Protein AF-A0A1Y3KYH3-F1 (afdb_monomer_lite)

Organism: Pseudomonas putida (NCBI:txid303)

Radius of gyration: 17.77 Å; chains: 1; bounding box: 40×46×46 Å

pLDDT: mean 90.96, std 11.46, range [42.94, 98.19]

InterPro domains:
  IPR014859 Phage tail assembly chaperone [PF08748] (1-95)

Sequence (95 aa):
MAKIKIAQNPTFTAEVKIPRIGGESVTVESTFRYMDRAALAKLYDGWNKAFEAHAEKCKAEGASPEQFTAGQVQLQTEQIKAVIAGWGFHDKFT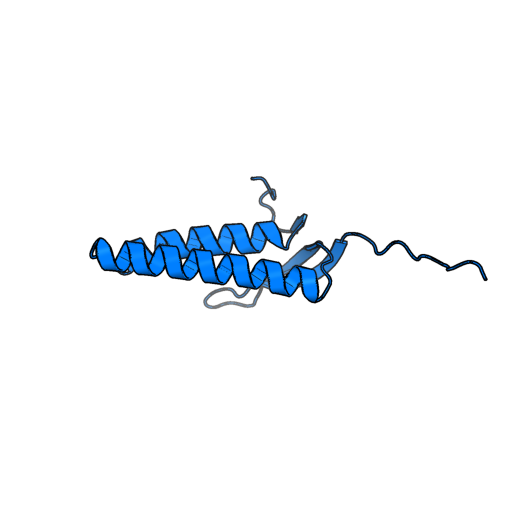D

Structure (mmCIF, N/CA/C/O backbone):
data_AF-A0A1Y3KYH3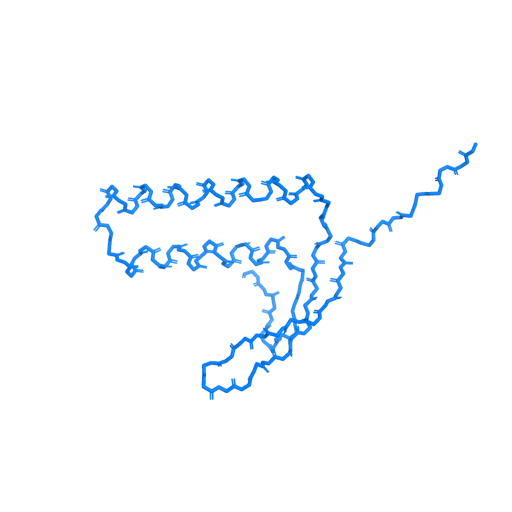-F1
#
_entry.id   AF-A0A1Y3KYH3-F1
#
loop_
_atom_site.group_PDB
_atom_site.id
_atom_site.type_symbol
_atom_site.label_atom_id
_atom_site.label_alt_id
_atom_site.label_comp_id
_atom_site.label_asym_id
_atom_site.label_entity_id
_atom_site.label_seq_id
_atom_site.pdbx_PDB_ins_code
_atom_site.Cartn_x
_atom_site.Cartn_y
_atom_site.Cartn_z
_atom_site.occupancy
_atom_site.B_iso_or_equiv
_atom_site.auth_seq_id
_atom_site.auth_comp_id
_atom_site.auth_asym_id
_atom_site.auth_atom_id
_atom_site.pdbx_PDB_model_num
ATOM 1 N N . MET A 1 1 ? 20.712 24.299 -26.361 1.00 42.94 1 MET A N 1
ATOM 2 C CA . MET A 1 1 ? 21.020 23.037 -25.651 1.00 42.94 1 MET A CA 1
ATOM 3 C C . MET A 1 1 ? 19.751 22.205 -25.610 1.00 42.94 1 MET A C 1
ATOM 5 O O . MET A 1 1 ? 18.823 22.575 -24.897 1.00 42.94 1 MET A O 1
ATOM 9 N N . ALA A 1 2 ? 19.650 21.158 -26.430 1.00 50.09 2 ALA A N 1
ATOM 10 C CA . ALA A 1 2 ? 18.495 20.267 -26.387 1.00 50.09 2 ALA A CA 1
ATOM 11 C C . ALA A 1 2 ? 18.491 19.541 -25.033 1.00 50.09 2 ALA A C 1
ATOM 13 O O . ALA A 1 2 ? 19.446 18.842 -24.701 1.00 50.09 2 ALA A O 1
ATOM 14 N N . LYS A 1 3 ? 17.444 19.742 -24.224 1.00 61.50 3 LYS A N 1
ATOM 15 C CA . LYS A 1 3 ? 17.224 18.930 -23.024 1.00 61.50 3 LYS A CA 1
ATOM 16 C C . LYS A 1 3 ? 16.862 17.528 -23.506 1.00 61.50 3 LYS A C 1
ATOM 18 O O . LYS A 1 3 ? 15.737 17.318 -23.950 1.00 61.50 3 LYS A O 1
ATOM 23 N N . ILE A 1 4 ? 17.809 16.592 -23.449 1.00 60.84 4 ILE A N 1
ATOM 24 C CA . ILE A 1 4 ? 17.511 15.168 -23.619 1.00 60.84 4 ILE A CA 1
ATOM 25 C C . ILE A 1 4 ? 16.538 14.806 -22.495 1.00 60.84 4 ILE A C 1
ATOM 27 O O . ILE A 1 4 ? 16.912 14.748 -21.325 1.00 60.84 4 ILE A O 1
ATOM 31 N N . LYS A 1 5 ? 15.260 14.656 -22.840 1.00 59.56 5 LYS A N 1
ATOM 32 C CA . LYS A 1 5 ? 14.214 14.239 -21.912 1.00 59.56 5 LYS A CA 1
ATOM 33 C C . LYS A 1 5 ? 14.082 12.732 -22.076 1.00 59.56 5 LYS A C 1
ATOM 35 O O . LYS A 1 5 ? 13.412 12.268 -22.992 1.00 59.56 5 LYS A O 1
ATOM 40 N N . ILE A 1 6 ? 14.780 11.972 -21.235 1.00 64.38 6 ILE A N 1
ATOM 41 C CA . ILE A 1 6 ? 14.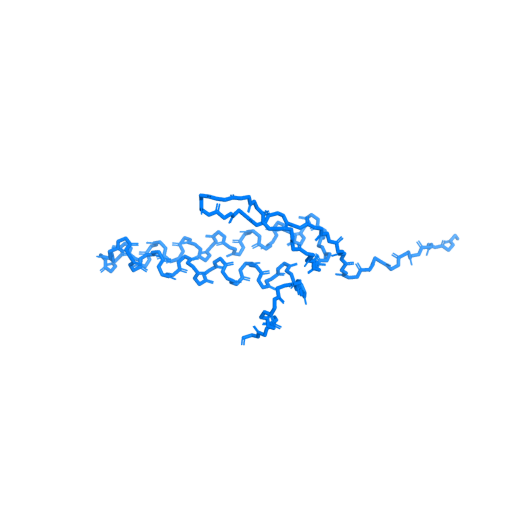557 10.527 -21.148 1.00 64.38 6 ILE A CA 1
ATOM 42 C C . ILE A 1 6 ? 13.166 10.369 -20.538 1.00 64.38 6 ILE A C 1
ATOM 44 O O . ILE A 1 6 ? 12.956 10.731 -19.380 1.00 64.38 6 ILE A O 1
ATOM 48 N N . ALA A 1 7 ? 12.197 9.920 -21.335 1.00 61.34 7 ALA A N 1
ATOM 49 C CA . ALA A 1 7 ? 10.901 9.534 -20.804 1.00 61.34 7 ALA A CA 1
ATOM 50 C C . ALA A 1 7 ? 11.150 8.399 -19.807 1.00 61.34 7 ALA A C 1
ATOM 52 O O . ALA A 1 7 ? 11.612 7.326 -20.195 1.00 61.34 7 ALA A O 1
ATOM 53 N N . GLN A 1 8 ? 10.924 8.654 -18.518 1.00 66.06 8 GLN A N 1
ATOM 54 C CA . GLN A 1 8 ? 10.953 7.578 -17.539 1.00 66.06 8 GLN A CA 1
ATOM 55 C C . GLN A 1 8 ? 9.870 6.580 -17.916 1.00 66.06 8 GLN A C 1
ATOM 57 O O . GLN A 1 8 ? 8.724 6.964 -18.159 1.00 66.06 8 GLN A O 1
ATOM 62 N N . ASN A 1 9 ? 10.260 5.310 -17.994 1.00 72.12 9 ASN A N 1
ATOM 63 C CA . ASN A 1 9 ? 9.309 4.228 -18.154 1.00 72.12 9 ASN A CA 1
ATOM 64 C C . ASN A 1 9 ? 8.292 4.351 -17.004 1.00 72.12 9 ASN A C 1
ATOM 66 O O . ASN A 1 9 ? 8.718 4.419 -15.847 1.00 72.12 9 ASN A O 1
ATOM 70 N N . PRO A 1 10 ? 6.978 4.441 -17.278 1.00 84.00 10 PRO A N 1
ATOM 71 C CA . PRO A 1 10 ? 5.965 4.616 -16.236 1.00 84.00 10 PRO A CA 1
ATOM 72 C C . PRO A 1 10 ? 5.906 3.445 -15.250 1.00 84.00 10 PRO A C 1
ATOM 74 O O . PRO A 1 10 ? 5.200 3.535 -14.246 1.00 84.00 10 PRO A O 1
ATOM 77 N N . THR A 1 11 ? 6.631 2.356 -15.517 1.00 92.81 11 THR A N 1
ATOM 78 C CA . THR A 1 11 ? 6.712 1.175 -14.665 1.00 92.81 11 THR A CA 1
ATOM 79 C C . THR A 1 11 ? 8.122 0.594 -14.590 1.00 92.81 11 THR A C 1
ATOM 81 O O . THR A 1 11 ? 8.944 0.800 -15.485 1.00 92.81 11 THR A O 1
ATOM 84 N N . PHE A 1 12 ? 8.376 -0.202 -13.554 1.00 92.75 12 PHE A N 1
ATOM 85 C CA . PHE A 1 12 ? 9.559 -1.056 -13.430 1.00 92.75 12 PHE A CA 1
ATOM 86 C C . PHE A 1 12 ? 9.177 -2.413 -12.832 1.00 92.75 12 PHE A C 1
ATOM 88 O O . PHE A 1 12 ? 8.185 -2.515 -12.117 1.00 92.75 12 PHE A O 1
ATOM 95 N N . THR A 1 13 ? 9.961 -3.449 -13.114 1.00 95.56 13 THR A N 1
ATOM 96 C CA . THR A 1 13 ? 9.708 -4.810 -12.624 1.00 95.56 13 THR A CA 1
ATOM 97 C C . THR A 1 13 ? 10.734 -5.188 -11.562 1.00 95.56 13 THR A C 1
ATOM 99 O O . THR A 1 13 ? 11.908 -4.837 -11.691 1.00 95.56 13 THR A O 1
ATOM 102 N N . ALA A 1 14 ? 10.298 -5.883 -10.512 1.00 96.31 14 ALA A N 1
ATOM 103 C CA . ALA A 1 14 ? 11.175 -6.427 -9.482 1.00 96.31 14 ALA A CA 1
ATOM 104 C C . ALA A 1 14 ? 10.624 -7.740 -8.912 1.00 96.31 14 ALA A C 1
ATOM 106 O O . ALA A 1 14 ? 9.412 -7.950 -8.849 1.00 96.31 14 ALA A O 1
ATOM 107 N N . GLU A 1 15 ? 11.525 -8.605 -8.455 1.00 96.94 15 GLU A N 1
ATOM 108 C CA . GLU A 1 15 ? 11.176 -9.808 -7.705 1.00 96.94 15 GLU A CA 1
ATOM 109 C C . GLU A 1 15 ? 10.818 -9.460 -6.255 1.00 96.94 15 GLU A C 1
ATOM 111 O O . 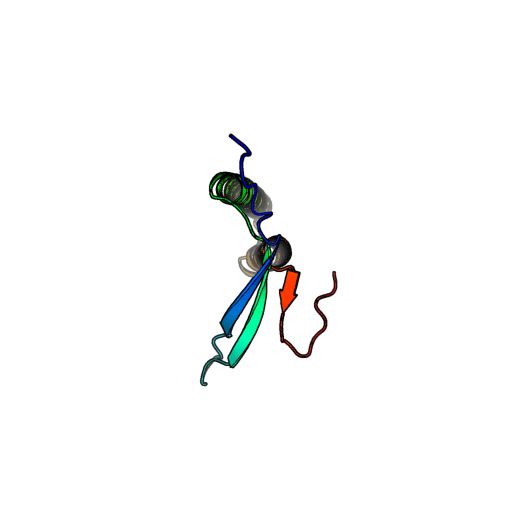GLU A 1 15 ? 11.596 -8.829 -5.535 1.00 96.94 15 GLU A O 1
ATOM 116 N N . VAL A 1 16 ? 9.646 -9.907 -5.807 1.00 95.12 16 VAL A N 1
ATOM 117 C CA . VAL A 1 16 ? 9.155 -9.737 -4.437 1.00 95.12 16 VAL A CA 1
ATOM 118 C C . VAL A 1 16 ? 9.097 -11.099 -3.759 1.00 95.12 16 VAL A C 1
ATOM 120 O O . VAL A 1 16 ? 8.501 -12.040 -4.277 1.00 95.12 16 VAL A O 1
ATOM 123 N N . LYS A 1 17 ? 9.703 -11.220 -2.576 1.00 95.75 17 LYS A N 1
ATOM 124 C CA . LYS A 1 17 ? 9.642 -12.448 -1.773 1.00 95.75 17 LYS A CA 1
ATOM 125 C C . LYS A 1 17 ? 8.425 -12.409 -0.856 1.00 95.75 17 LYS A C 1
ATOM 127 O O . LYS A 1 17 ? 8.416 -11.674 0.127 1.00 95.75 17 LYS A O 1
ATOM 132 N N . ILE A 1 18 ? 7.424 -13.223 -1.161 1.00 92.81 18 ILE A N 1
ATOM 133 C CA . ILE A 1 18 ? 6.182 -13.333 -0.399 1.00 92.81 18 ILE A CA 1
ATOM 134 C C . ILE A 1 18 ? 6.363 -14.388 0.698 1.00 92.81 18 ILE A C 1
ATOM 136 O O . ILE A 1 18 ? 6.576 -15.561 0.375 1.00 92.81 18 ILE A O 1
ATOM 140 N N . PRO A 1 19 ? 6.319 -14.011 1.988 1.00 94.06 19 PRO A N 1
ATOM 141 C CA . PRO A 1 19 ? 6.514 -14.956 3.080 1.00 94.06 19 PRO A CA 1
ATOM 142 C C . PRO A 1 19 ? 5.366 -15.970 3.148 1.00 94.06 19 PRO A C 1
ATOM 144 O O . PRO A 1 19 ? 4.201 -15.618 2.966 1.00 94.06 19 PRO A O 1
ATOM 147 N N . ARG A 1 20 ? 5.691 -17.231 3.455 1.00 92.69 20 ARG A N 1
ATOM 148 C CA . ARG A 1 20 ? 4.709 -18.288 3.737 1.00 92.69 20 ARG A CA 1
ATOM 149 C C . ARG A 1 20 ? 4.833 -18.742 5.185 1.00 92.69 20 ARG A C 1
ATOM 151 O O . ARG A 1 20 ? 5.937 -18.910 5.695 1.00 92.69 20 ARG A O 1
ATOM 158 N N . ILE A 1 21 ? 3.700 -18.968 5.845 1.00 91.44 21 ILE A N 1
ATOM 159 C CA . ILE A 1 21 ? 3.688 -19.480 7.219 1.00 91.44 21 ILE A CA 1
ATOM 160 C C . ILE A 1 21 ? 4.245 -20.908 7.212 1.00 91.44 21 ILE A C 1
ATOM 162 O O . ILE A 1 21 ? 3.721 -21.775 6.518 1.00 91.44 21 ILE A O 1
ATOM 166 N N . GLY A 1 22 ? 5.311 -21.143 7.981 1.00 93.69 22 GLY A N 1
ATOM 167 C CA . GLY A 1 22 ? 5.909 -22.472 8.146 1.00 93.69 22 GLY A CA 1
ATOM 168 C C . GLY A 1 22 ? 6.688 -23.004 6.936 1.00 93.69 22 GLY A C 1
ATOM 169 O O . GLY A 1 22 ? 7.000 -24.190 6.908 1.00 93.69 22 GLY A O 1
ATOM 170 N N . GLY A 1 23 ? 7.011 -22.167 5.945 1.00 93.06 23 GLY A N 1
ATOM 171 C CA . GLY A 1 23 ? 7.757 -22.588 4.759 1.00 93.06 23 GLY A CA 1
ATOM 172 C C . GLY A 1 23 ? 8.614 -21.477 4.160 1.00 93.06 23 GLY A C 1
ATOM 173 O O . GLY A 1 23 ? 8.629 -20.347 4.643 1.00 93.06 23 GLY A O 1
ATOM 174 N N . GLU A 1 24 ? 9.330 -21.798 3.084 1.00 95.06 24 GLU A N 1
ATOM 175 C CA . GLU A 1 24 ? 10.130 -20.807 2.362 1.00 95.06 24 GLU A CA 1
ATOM 176 C C . GLU A 1 24 ? 9.244 -19.796 1.631 1.00 95.06 24 GLU A C 1
ATOM 178 O O . GLU A 1 24 ? 8.182 -20.152 1.103 1.00 95.06 24 GLU A O 1
ATOM 183 N N . SER A 1 25 ? 9.702 -18.546 1.563 1.00 95.31 25 SER A N 1
ATOM 184 C CA . SER A 1 25 ? 9.051 -17.500 0.777 1.00 95.31 25 SER A CA 1
ATOM 185 C C . SER A 1 25 ? 8.955 -17.880 -0.701 1.00 95.31 25 SER A C 1
ATOM 187 O O . SER A 1 25 ? 9.852 -18.517 -1.249 1.00 95.31 25 SER A O 1
ATOM 189 N N . VAL A 1 26 ? 7.887 -17.440 -1.362 1.00 93.75 26 VAL A N 1
ATOM 190 C CA . VAL A 1 26 ? 7.722 -17.578 -2.815 1.00 93.75 26 VAL A CA 1
ATOM 191 C C . VAL A 1 26 ? 8.182 -16.294 -3.484 1.00 93.75 26 VAL A C 1
ATOM 193 O O . VAL A 1 26 ? 7.761 -15.207 -3.094 1.00 93.75 26 VAL A O 1
ATOM 196 N N . THR A 1 27 ? 9.044 -16.410 -4.489 1.00 95.81 27 THR A N 1
ATOM 197 C CA . THR A 1 27 ? 9.432 -15.270 -5.321 1.00 95.81 27 THR A CA 1
ATOM 198 C C . THR A 1 27 ? 8.354 -15.009 -6.365 1.00 95.81 27 THR A C 1
ATOM 200 O O . THR A 1 27 ? 7.991 -15.908 -7.119 1.00 95.81 27 THR A O 1
ATOM 203 N N . VAL A 1 28 ? 7.854 -13.777 -6.406 1.00 94.88 28 VAL A N 1
ATOM 204 C CA . VAL A 1 28 ? 6.831 -13.324 -7.348 1.00 94.88 28 VAL A CA 1
ATOM 205 C C . VAL A 1 28 ? 7.337 -12.076 -8.050 1.00 94.88 28 VAL A C 1
ATOM 207 O O . VAL A 1 28 ? 7.629 -11.064 -7.412 1.00 94.88 28 VAL A O 1
ATOM 210 N N . GLU A 1 29 ? 7.438 -12.133 -9.372 1.00 96.75 29 GLU A N 1
ATOM 211 C CA . GLU A 1 29 ? 7.733 -10.948 -10.170 1.00 96.75 29 GLU A CA 1
ATOM 212 C C . GLU A 1 29 ? 6.554 -9.969 -10.089 1.00 96.75 29 GLU A C 1
ATOM 214 O O . GLU A 1 29 ? 5.396 -10.362 -10.215 1.00 96.75 29 GLU A O 1
ATOM 219 N N . SER A 1 30 ? 6.828 -8.693 -9.834 1.00 95.69 30 SER A N 1
ATOM 220 C CA . SER A 1 30 ? 5.804 -7.653 -9.731 1.00 95.69 30 SER A CA 1
ATOM 221 C C . SER A 1 30 ? 6.197 -6.438 -10.556 1.00 95.69 30 SER A C 1
ATOM 223 O O . SER A 1 30 ? 7.349 -5.999 -10.538 1.00 95.69 30 SER A O 1
ATOM 225 N N . THR A 1 31 ? 5.226 -5.878 -11.271 1.00 96.12 31 THR A N 1
ATOM 226 C CA . THR A 1 31 ? 5.390 -4.640 -12.029 1.00 96.12 31 THR A CA 1
ATOM 227 C C . THR A 1 31 ? 4.862 -3.487 -11.194 1.00 96.12 31 THR A C 1
ATOM 229 O O . THR A 1 31 ? 3.682 -3.441 -10.859 1.00 96.12 31 THR A O 1
ATOM 232 N N . PHE A 1 32 ? 5.724 -2.531 -10.882 1.00 95.31 32 PHE A N 1
ATOM 233 C CA . PHE A 1 32 ? 5.423 -1.351 -10.086 1.00 95.31 32 PHE A CA 1
ATOM 234 C C . PHE A 1 32 ? 5.223 -0.134 -10.969 1.00 95.31 32 PHE A C 1
ATOM 236 O O . PHE A 1 32 ? 5.893 0.028 -11.988 1.00 95.31 32 PHE A O 1
ATOM 243 N N . ARG A 1 33 ? 4.340 0.762 -10.539 1.00 94.31 33 ARG A N 1
ATOM 244 C CA . ARG A 1 33 ? 4.209 2.102 -11.106 1.00 94.31 33 ARG A CA 1
ATOM 245 C C . ARG A 1 33 ? 5.388 2.945 -10.638 1.00 94.31 33 ARG A C 1
ATOM 247 O O . ARG A 1 33 ? 5.711 2.981 -9.452 1.00 94.31 33 ARG A O 1
ATOM 254 N N . TYR A 1 34 ? 6.028 3.638 -11.568 1.00 92.12 34 TYR A N 1
ATOM 255 C CA . TYR A 1 34 ? 7.048 4.610 -11.224 1.00 92.12 34 TYR A CA 1
ATOM 256 C C . TYR A 1 34 ? 6.397 5.817 -10.543 1.00 92.12 34 TYR A C 1
ATOM 258 O O . TYR A 1 34 ? 5.456 6.413 -11.069 1.00 92.12 34 TYR A O 1
ATOM 266 N N . MET A 1 35 ? 6.924 6.195 -9.381 1.00 91.00 35 MET A N 1
ATOM 267 C CA . MET A 1 35 ? 6.514 7.386 -8.648 1.00 91.00 35 MET A CA 1
ATOM 268 C C . MET A 1 35 ? 7.758 8.098 -8.129 1.00 91.00 35 MET A C 1
ATOM 270 O O . MET A 1 35 ? 8.644 7.477 -7.538 1.00 91.00 35 MET A O 1
ATOM 274 N N . ASP A 1 36 ? 7.823 9.411 -8.338 1.00 92.25 36 ASP A N 1
ATOM 275 C CA . ASP A 1 36 ? 8.850 10.229 -7.704 1.00 92.25 36 ASP A CA 1
ATOM 276 C C . ASP A 1 36 ? 8.566 10.414 -6.199 1.00 92.25 36 ASP A C 1
ATOM 278 O O . ASP A 1 36 ? 7.536 9.996 -5.660 1.00 92.25 36 ASP A O 1
ATOM 282 N N . ARG A 1 37 ? 9.502 11.053 -5.489 1.00 92.19 37 ARG A N 1
ATOM 283 C CA . ARG A 1 37 ? 9.387 11.268 -4.039 1.00 92.19 37 ARG A CA 1
ATOM 284 C C . ARG A 1 37 ? 8.158 12.092 -3.645 1.00 92.19 37 ARG A C 1
ATOM 286 O O . ARG A 1 37 ? 7.601 11.840 -2.580 1.00 92.19 37 ARG A O 1
ATOM 293 N N . ALA A 1 38 ? 7.740 13.054 -4.467 1.00 95.56 38 ALA A N 1
ATOM 294 C CA . ALA A 1 38 ? 6.593 13.905 -4.166 1.00 95.56 38 ALA A CA 1
ATOM 295 C C . ALA A 1 38 ? 5.272 13.150 -4.382 1.00 95.56 38 ALA A C 1
ATOM 297 O O . ALA A 1 38 ? 4.370 13.229 -3.546 1.00 95.56 38 ALA A O 1
ATOM 298 N N . ALA A 1 39 ? 5.182 12.370 -5.460 1.00 93.81 39 ALA A N 1
ATOM 299 C CA . ALA A 1 39 ? 4.053 11.491 -5.735 1.00 93.81 39 ALA A CA 1
ATOM 300 C C . ALA A 1 39 ? 3.878 10.440 -4.627 1.00 93.81 39 ALA A C 1
ATOM 302 O O . ALA A 1 39 ? 2.767 10.272 -4.123 1.00 93.81 39 ALA A O 1
ATOM 303 N N . LEU A 1 40 ? 4.972 9.808 -4.182 1.00 94.50 40 LEU A N 1
ATOM 304 C CA . LEU A 1 40 ? 4.947 8.873 -3.052 1.00 94.50 40 LEU A CA 1
ATOM 305 C C . LEU A 1 40 ? 4.476 9.549 -1.761 1.00 94.50 40 LEU A C 1
ATOM 307 O O . LEU A 1 40 ? 3.611 9.013 -1.077 1.00 94.50 40 LEU A O 1
ATOM 311 N N . ALA A 1 41 ? 4.996 10.736 -1.434 1.00 97.44 41 ALA A N 1
ATOM 312 C CA . ALA A 1 41 ? 4.585 11.462 -0.231 1.00 97.44 41 ALA A CA 1
ATOM 313 C C . ALA A 1 41 ? 3.078 11.770 -0.224 1.00 97.44 41 ALA A C 1
ATOM 315 O O . ALA A 1 41 ? 2.410 11.574 0.790 1.00 97.44 41 ALA A O 1
ATOM 316 N N . LYS A 1 42 ? 2.526 12.190 -1.369 1.00 97.06 42 LYS A N 1
ATOM 317 C CA . LYS A 1 42 ? 1.084 12.427 -1.522 1.00 97.06 42 LYS A CA 1
ATOM 318 C C . LYS A 1 42 ? 0.264 11.146 -1.350 1.00 97.06 42 LYS A C 1
ATOM 320 O O . LYS A 1 42 ? -0.816 11.190 -0.765 1.00 97.06 42 LYS A O 1
ATOM 325 N N . LEU A 1 43 ? 0.762 10.022 -1.860 1.00 96.56 43 LEU A N 1
ATOM 326 C CA . LEU A 1 43 ? 0.099 8.728 -1.721 1.00 96.56 43 LEU A CA 1
ATOM 327 C C . LEU A 1 43 ? 0.039 8.292 -0.247 1.00 96.56 43 LEU A C 1
ATOM 329 O O . LEU A 1 43 ? -1.033 7.941 0.241 1.00 96.56 43 LEU A O 1
ATOM 333 N N . TYR A 1 44 ? 1.155 8.415 0.480 1.00 96.50 44 TYR A N 1
ATOM 334 C CA . TYR A 1 44 ? 1.216 8.121 1.916 1.00 96.50 44 TYR A CA 1
ATOM 335 C C . TYR A 1 44 ? 0.296 9.018 2.751 1.00 96.50 44 TYR A C 1
ATOM 337 O O . TYR A 1 44 ? -0.375 8.521 3.651 1.00 96.50 44 TYR A O 1
ATOM 345 N N . ASP A 1 45 ? 0.219 10.316 2.446 1.00 98.06 45 ASP A N 1
ATOM 346 C CA . ASP A 1 45 ? -0.720 11.230 3.112 1.00 98.06 45 ASP A CA 1
ATOM 347 C C . ASP A 1 45 ? -2.179 10.763 2.951 1.00 98.06 45 ASP A C 1
ATOM 349 O O . ASP A 1 45 ? -2.934 10.718 3.922 1.00 98.06 45 ASP A O 1
ATOM 353 N N . GLY A 1 46 ? -2.565 10.332 1.745 1.00 97.50 46 GLY A N 1
ATOM 354 C CA . GLY A 1 46 ? -3.892 9.765 1.494 1.00 97.50 46 GLY A CA 1
ATOM 355 C C . GLY A 1 46 ? -4.161 8.486 2.293 1.00 97.50 46 GLY A C 1
ATOM 356 O O . GLY A 1 46 ? -5.236 8.331 2.871 1.00 97.50 46 GLY A O 1
ATOM 357 N N . TRP A 1 47 ? -3.180 7.588 2.367 1.00 98.00 47 TRP A N 1
ATOM 358 C CA . TRP A 1 47 ? -3.291 6.342 3.128 1.00 98.00 47 TRP A CA 1
ATOM 359 C C . TRP A 1 47 ? -3.414 6.571 4.633 1.00 98.00 47 TRP A C 1
ATOM 361 O O . TRP A 1 47 ? -4.252 5.935 5.270 1.00 98.00 47 TRP A O 1
ATOM 371 N N . ASN A 1 48 ? -2.635 7.500 5.190 1.00 97.75 48 ASN A N 1
ATOM 372 C CA . ASN A 1 48 ? -2.710 7.852 6.606 1.00 97.75 48 ASN A CA 1
ATOM 373 C C . ASN A 1 48 ? -4.085 8.430 6.953 1.00 97.75 48 ASN A C 1
ATOM 375 O O . ASN A 1 48 ? -4.711 7.987 7.911 1.00 97.75 48 ASN A O 1
ATOM 379 N N . LYS A 1 49 ? -4.613 9.333 6.119 1.00 98.19 49 LYS A N 1
ATOM 380 C CA . LYS A 1 49 ? -5.964 9.887 6.300 1.00 98.19 49 LYS A CA 1
ATOM 381 C C . LYS A 1 49 ? -7.049 8.814 6.244 1.00 98.19 49 LYS A C 1
ATOM 383 O O . LYS A 1 49 ? -7.976 8.839 7.049 1.00 98.19 49 LYS A O 1
ATOM 388 N N . ALA A 1 50 ? -6.946 7.869 5.307 1.00 97.50 50 ALA A N 1
ATOM 389 C CA . ALA A 1 50 ? -7.899 6.765 5.201 1.00 97.50 50 ALA A CA 1
ATOM 390 C C . ALA A 1 50 ? -7.843 5.840 6.428 1.00 97.50 50 ALA A C 1
ATOM 392 O O . ALA A 1 50 ? -8.886 5.440 6.946 1.00 97.50 50 ALA A O 1
ATOM 393 N N . PHE A 1 51 ? -6.637 5.544 6.922 1.00 97.56 51 PHE A N 1
ATOM 394 C CA . PHE A 1 51 ? -6.436 4.789 8.157 1.00 97.56 51 PHE A CA 1
ATOM 395 C C . PHE A 1 51 ? -7.058 5.501 9.363 1.00 97.56 51 PHE A C 1
ATOM 397 O O . PHE A 1 51 ? -7.825 4.886 10.102 1.00 97.56 51 PHE A O 1
ATOM 404 N N . GLU A 1 52 ? -6.759 6.789 9.550 1.00 98.19 52 GLU A N 1
ATOM 405 C CA . GLU A 1 52 ? -7.277 7.596 10.660 1.00 98.19 52 GLU A CA 1
ATOM 406 C C . GLU A 1 52 ? -8.806 7.665 10.631 1.00 98.19 52 GLU A C 1
ATOM 408 O O . GLU A 1 52 ? -9.455 7.424 11.648 1.00 98.19 52 GLU A O 1
ATOM 413 N N . ALA A 1 53 ? -9.396 7.900 9.456 1.00 97.81 53 ALA A N 1
ATOM 414 C CA . ALA A 1 53 ? -10.846 7.920 9.291 1.00 97.81 53 ALA A CA 1
ATOM 415 C C . ALA A 1 53 ? -11.492 6.571 9.652 1.00 97.81 53 ALA A C 1
ATOM 417 O O . ALA A 1 53 ? -12.518 6.537 10.335 1.00 97.81 53 ALA A O 1
ATOM 418 N N . HIS A 1 54 ? -10.890 5.454 9.229 1.00 97.31 54 HIS A N 1
ATOM 419 C CA . HIS A 1 54 ? -11.365 4.113 9.582 1.00 97.31 54 HIS A CA 1
ATOM 420 C C . HIS A 1 54 ? -11.237 3.834 11.084 1.00 97.31 54 HIS A C 1
ATOM 422 O O . HIS A 1 54 ? -12.162 3.296 11.693 1.00 97.31 54 HIS A O 1
ATOM 428 N N . ALA A 1 55 ? -10.119 4.231 11.693 1.00 97.38 55 ALA A N 1
ATOM 429 C CA . ALA A 1 55 ? -9.876 4.059 13.120 1.00 97.38 55 ALA A CA 1
ATOM 430 C C . ALA A 1 55 ? -10.874 4.850 13.976 1.00 97.38 55 ALA A C 1
ATOM 432 O O . ALA A 1 55 ? -11.477 4.280 14.887 1.00 97.38 55 ALA A O 1
ATOM 433 N N . GLU A 1 56 ? -11.106 6.124 13.656 1.00 98.19 56 GLU A N 1
ATOM 434 C CA . GLU A 1 56 ? -12.079 6.958 14.369 1.00 98.19 56 GLU A CA 1
ATOM 435 C C . GLU A 1 56 ? -13.507 6.428 14.205 1.00 98.19 56 GLU A C 1
ATOM 437 O O . GLU A 1 56 ? -14.248 6.346 15.186 1.00 98.19 56 GLU A O 1
ATOM 442 N N . LYS A 1 57 ? -13.877 5.970 13.001 1.00 97.38 57 LYS A N 1
ATOM 443 C CA . LYS A 1 57 ? -15.174 5.323 12.770 1.00 97.38 57 LYS A CA 1
ATOM 444 C C . LYS A 1 57 ? -15.341 4.068 13.632 1.00 97.38 57 LYS A C 1
ATOM 446 O O . LYS A 1 57 ? -16.328 3.949 14.351 1.00 97.38 57 LYS A O 1
ATOM 451 N N . CYS A 1 58 ? -14.366 3.159 13.606 1.00 97.62 58 CYS A N 1
ATOM 452 C CA . CYS A 1 58 ? -14.409 1.926 14.397 1.00 97.62 58 CYS A CA 1
ATOM 453 C C . CYS A 1 58 ? -14.511 2.212 15.897 1.00 97.62 58 CYS A C 1
ATOM 455 O O . CYS A 1 58 ? -15.256 1.543 16.609 1.00 97.62 58 CYS A O 1
ATOM 457 N N . LYS A 1 59 ? -13.788 3.228 16.377 1.00 97.19 59 LYS A N 1
ATOM 458 C CA . LYS A 1 59 ? -13.842 3.667 17.772 1.00 97.19 59 LYS A CA 1
ATOM 459 C C . LYS A 1 59 ? -15.223 4.207 18.145 1.00 97.19 59 LYS A C 1
ATOM 461 O O . LYS A 1 59 ? -15.734 3.849 19.202 1.00 97.19 59 LYS A O 1
ATOM 466 N N . ALA A 1 60 ? -15.826 5.035 17.293 1.00 97.88 60 ALA A N 1
ATOM 467 C CA . ALA A 1 60 ? -17.164 5.583 17.514 1.00 97.88 60 ALA A CA 1
ATOM 468 C C . ALA A 1 60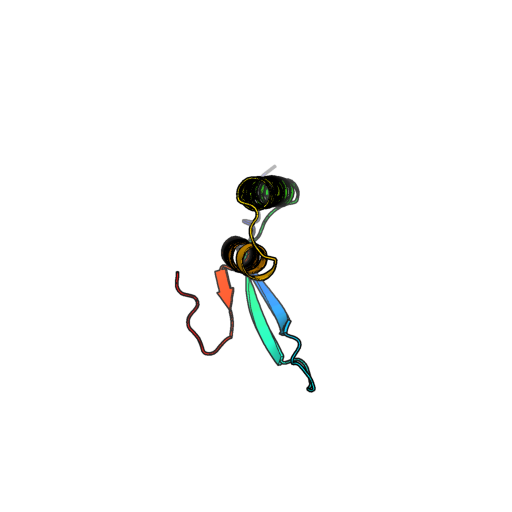 ? -18.257 4.499 17.508 1.00 97.88 60 ALA A C 1
ATOM 470 O O . ALA A 1 60 ? -19.216 4.587 18.269 1.00 97.88 60 ALA A O 1
ATOM 471 N N . GLU A 1 61 ? -18.094 3.466 16.681 1.00 97.06 61 GLU A N 1
ATOM 472 C CA . GLU A 1 61 ? -19.043 2.354 16.543 1.00 97.06 61 GLU A CA 1
ATOM 473 C C . GLU A 1 61 ? -18.807 1.219 17.557 1.00 97.06 61 GLU A C 1
ATOM 475 O O . GLU A 1 61 ? -19.584 0.266 17.600 1.00 97.06 61 GLU A O 1
ATOM 480 N N . GLY A 1 62 ? -17.753 1.298 18.380 1.00 96.88 62 GLY A N 1
ATOM 481 C CA . GLY A 1 62 ? -17.386 0.226 19.311 1.00 96.88 62 GLY A CA 1
ATOM 482 C C . GLY A 1 62 ? -17.020 -1.081 18.600 1.00 96.88 62 GLY A C 1
ATOM 483 O O . GLY A 1 62 ? -17.302 -2.163 19.116 1.00 96.88 62 GLY A O 1
ATOM 484 N N . ALA A 1 63 ? -16.435 -0.982 17.404 1.00 96.81 63 ALA A N 1
ATOM 485 C CA . ALA A 1 63 ? -16.140 -2.122 16.549 1.00 96.81 63 ALA A CA 1
ATOM 486 C C . ALA A 1 63 ? -15.159 -3.103 17.209 1.00 96.81 63 ALA A C 1
ATOM 488 O O . ALA A 1 63 ? -14.216 -2.713 17.905 1.00 96.81 63 ALA A O 1
ATOM 489 N N . SER A 1 64 ? -15.353 -4.394 16.946 1.00 97.62 64 SER A N 1
ATOM 490 C CA . SER A 1 64 ? -14.426 -5.431 17.389 1.00 97.62 64 SER A CA 1
ATOM 491 C C . SER A 1 64 ? -13.089 -5.350 16.631 1.00 97.62 64 SER A C 1
ATOM 493 O O . SER A 1 64 ? -13.022 -4.809 15.521 1.00 97.62 64 SER A O 1
ATOM 495 N N . PRO A 1 65 ? -12.008 -5.950 17.166 1.00 96.19 65 PRO A N 1
ATOM 496 C CA . PRO A 1 65 ? -10.743 -6.070 16.440 1.00 96.19 65 PRO A CA 1
ATOM 497 C C . PRO A 1 65 ? -10.875 -6.766 15.077 1.00 96.19 65 PRO A C 1
ATOM 499 O O . PRO A 1 65 ? -10.157 -6.426 14.137 1.00 96.19 65 PRO A O 1
ATOM 502 N N . GLU A 1 66 ? -11.807 -7.712 14.948 1.00 96.94 66 GLU A N 1
ATOM 503 C CA . GLU A 1 66 ? -12.090 -8.411 13.689 1.00 96.94 66 GLU A CA 1
ATOM 504 C C . GLU A 1 66 ? -12.692 -7.452 12.653 1.00 96.94 66 GLU A C 1
ATOM 506 O O . GLU A 1 66 ? -12.232 -7.396 11.512 1.00 96.94 66 GLU A O 1
ATOM 511 N N . GLN A 1 67 ? -13.662 -6.630 13.066 1.00 95.06 67 GLN A N 1
ATOM 512 C CA . GLN A 1 67 ? -14.293 -5.620 12.209 1.00 95.06 67 GLN A CA 1
ATOM 513 C C . GLN A 1 67 ? -13.306 -4.519 11.802 1.00 95.06 67 GLN A C 1
ATOM 515 O O . GLN A 1 67 ? -13.271 -4.112 10.639 1.00 95.06 67 GLN A O 1
ATOM 520 N N . PHE A 1 68 ? -12.453 -4.079 12.731 1.00 97.12 68 PHE A N 1
ATOM 521 C CA . PHE A 1 68 ? -11.375 -3.144 12.421 1.00 97.12 68 PHE A CA 1
ATOM 522 C C . PHE A 1 68 ? -10.412 -3.734 11.382 1.00 97.12 68 PHE A C 1
ATOM 524 O O . PHE A 1 68 ? -10.101 -3.076 10.386 1.00 97.12 68 PHE A O 1
ATOM 531 N N . THR A 1 69 ? -9.985 -4.984 11.582 1.00 97.06 69 THR A N 1
ATOM 532 C CA . THR A 1 69 ? -9.061 -5.691 10.683 1.00 97.06 69 THR A CA 1
ATOM 533 C C . THR A 1 69 ? -9.636 -5.848 9.278 1.00 97.06 69 THR A C 1
ATOM 535 O O . THR A 1 69 ? -8.913 -5.639 8.308 1.00 97.06 69 THR A O 1
ATOM 538 N N . ALA A 1 70 ? -10.932 -6.133 9.135 1.00 95.50 70 ALA A N 1
ATOM 539 C CA . ALA A 1 70 ? -11.567 -6.250 7.822 1.00 95.50 70 ALA A CA 1
ATOM 540 C C . ALA A 1 70 ? -11.416 -4.967 6.977 1.00 95.50 70 ALA A C 1
ATOM 542 O O . ALA A 1 70 ? -11.056 -5.034 5.801 1.00 95.50 70 ALA A O 1
ATOM 543 N N . GLY A 1 71 ? -11.604 -3.788 7.580 1.00 94.56 71 GLY A N 1
ATOM 544 C CA . GLY A 1 71 ? -11.383 -2.516 6.882 1.00 94.56 71 GLY A CA 1
ATOM 545 C C . GLY A 1 71 ? -9.907 -2.222 6.589 1.00 94.56 71 GLY A C 1
ATOM 546 O O . GLY A 1 71 ? -9.590 -1.654 5.546 1.00 94.56 71 GLY A O 1
ATOM 547 N N . GLN A 1 72 ? -8.990 -2.670 7.454 1.00 96.62 72 GLN A N 1
ATOM 548 C CA . GLN A 1 72 ? -7.547 -2.567 7.200 1.00 96.62 72 GLN A CA 1
ATOM 549 C C . GLN A 1 72 ? -7.113 -3.413 6.001 1.00 96.62 72 GLN A C 1
ATOM 551 O O . GLN A 1 72 ? -6.325 -2.946 5.184 1.00 96.62 72 GLN A O 1
ATOM 556 N N . VAL A 1 73 ? -7.645 -4.631 5.864 1.00 96.56 73 VAL A N 1
ATOM 557 C CA . VAL A 1 73 ? -7.372 -5.499 4.707 1.00 96.56 73 VAL A CA 1
ATOM 558 C C . VAL A 1 73 ? -7.832 -4.830 3.414 1.00 96.56 73 VAL A C 1
ATOM 560 O O . VAL A 1 73 ? -7.087 -4.827 2.432 1.00 96.56 73 VAL A O 1
ATOM 563 N N . GLN A 1 74 ? -9.012 -4.202 3.418 1.00 94.62 74 GLN A N 1
ATOM 564 C CA . GLN A 1 74 ? -9.476 -3.439 2.260 1.00 94.62 74 GLN A CA 1
ATOM 565 C C . GLN A 1 74 ? -8.520 -2.285 1.938 1.00 94.62 74 GLN A C 1
ATOM 567 O O . GLN A 1 74 ? -8.079 -2.162 0.798 1.00 94.62 74 GLN A O 1
ATOM 572 N N . LEU A 1 75 ? -8.146 -1.474 2.936 1.00 96.38 75 LEU A N 1
ATOM 573 C CA . LEU A 1 75 ? -7.208 -0.367 2.739 1.00 96.38 75 LEU A CA 1
ATOM 574 C C . LEU A 1 75 ? -5.877 -0.859 2.156 1.00 96.38 75 LEU A C 1
ATOM 576 O O . LEU A 1 75 ? -5.406 -0.307 1.169 1.00 96.38 75 LEU A O 1
ATOM 580 N N . GLN A 1 76 ? -5.290 -1.918 2.712 1.00 95.62 76 GLN A N 1
ATOM 581 C CA . GLN A 1 76 ? -4.022 -2.477 2.232 1.00 95.62 76 GLN A CA 1
ATOM 582 C C . GLN A 1 76 ? -4.130 -3.056 0.816 1.00 95.62 76 GLN A C 1
ATOM 584 O O . GLN A 1 76 ? -3.194 -2.928 0.027 1.00 95.62 76 GLN A O 1
ATOM 589 N N . THR A 1 77 ? -5.280 -3.627 0.456 1.00 94.38 77 THR A N 1
ATOM 590 C CA . THR A 1 77 ? -5.551 -4.074 -0.919 1.00 94.38 77 THR A CA 1
ATOM 591 C C . THR A 1 77 ? -5.499 -2.895 -1.892 1.00 94.38 77 THR A C 1
ATOM 593 O O . THR A 1 77 ? -4.796 -2.959 -2.902 1.00 94.38 77 THR A O 1
ATOM 596 N N . GLU A 1 78 ? -6.154 -1.782 -1.554 1.00 94.44 78 GLU A N 1
ATOM 597 C CA . GLU A 1 78 ? -6.111 -0.553 -2.358 1.00 94.44 78 GLU A CA 1
ATOM 598 C C . GLU A 1 78 ? -4.700 0.047 -2.435 1.00 94.44 78 GLU A C 1
ATOM 600 O O . GLU A 1 78 ? -4.277 0.530 -3.486 1.00 94.44 78 GLU A O 1
ATOM 605 N N . GLN A 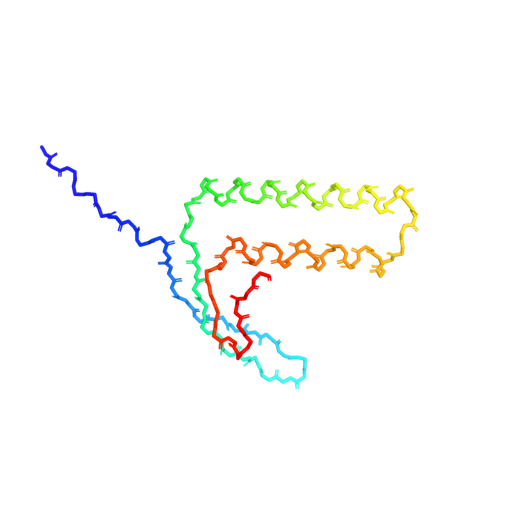1 79 ? -3.927 -0.021 -1.347 1.00 96.12 79 GLN A N 1
ATOM 606 C CA . GLN A 1 79 ? -2.530 0.422 -1.332 1.00 96.12 79 GLN A CA 1
ATOM 607 C C . GLN A 1 79 ? -1.678 -0.373 -2.324 1.00 96.12 79 GLN A C 1
ATOM 609 O O . GLN A 1 79 ? -0.931 0.221 -3.103 1.00 96.12 79 GLN A O 1
ATOM 614 N N . ILE A 1 80 ? -1.821 -1.703 -2.334 1.00 94.19 80 ILE A N 1
ATOM 615 C CA . ILE A 1 80 ? -1.135 -2.580 -3.289 1.00 94.19 80 ILE A CA 1
ATOM 616 C C . ILE A 1 80 ? -1.556 -2.214 -4.716 1.00 94.19 80 ILE A C 1
ATOM 618 O O . ILE A 1 80 ? -0.687 -1.921 -5.539 1.00 94.19 80 ILE A O 1
ATOM 622 N N . LYS A 1 81 ? -2.866 -2.136 -4.999 1.00 92.94 81 LYS A N 1
ATOM 623 C CA . LYS A 1 81 ? -3.399 -1.765 -6.324 1.00 92.94 81 LYS A CA 1
ATOM 624 C C . LYS A 1 81 ? -2.883 -0.405 -6.816 1.00 92.94 81 LYS A C 1
ATOM 626 O O . LYS A 1 81 ? -2.632 -0.224 -8.010 1.00 92.94 81 LYS A O 1
ATOM 631 N N . ALA A 1 82 ? -2.686 0.546 -5.905 1.00 94.44 82 ALA A N 1
ATOM 632 C CA . ALA A 1 82 ? -2.171 1.868 -6.233 1.00 94.44 82 ALA A CA 1
ATOM 633 C C . ALA A 1 82 ? -0.688 1.861 -6.639 1.00 94.44 82 ALA A C 1
ATOM 635 O O . ALA A 1 82 ? -0.278 2.735 -7.403 1.00 94.44 82 ALA A O 1
ATOM 636 N N . VAL A 1 83 ? 0.119 0.906 -6.158 1.00 95.19 83 VAL A N 1
ATOM 637 C CA . VAL A 1 83 ? 1.567 0.858 -6.438 1.00 95.19 83 VAL A CA 1
ATOM 638 C C . VAL A 1 83 ? 1.961 -0.170 -7.490 1.00 95.19 83 VAL A C 1
ATOM 640 O O . VAL A 1 83 ? 2.958 0.046 -8.179 1.00 95.19 83 VAL A O 1
ATOM 643 N N . ILE A 1 84 ? 1.195 -1.248 -7.665 1.00 94.75 84 ILE A N 1
ATOM 644 C CA . ILE A 1 84 ? 1.462 -2.248 -8.704 1.00 94.75 84 ILE A CA 1
ATOM 645 C C . ILE A 1 84 ? 0.601 -2.013 -9.951 1.00 94.75 84 ILE A C 1
ATOM 647 O O . ILE A 1 84 ? -0.513 -1.494 -9.906 1.00 94.75 84 ILE A O 1
ATOM 651 N N . ALA A 1 85 ? 1.161 -2.359 -11.102 1.00 93.69 85 ALA A N 1
ATOM 652 C CA . ALA A 1 85 ? 0.481 -2.429 -12.390 1.00 93.69 85 ALA A CA 1
ATOM 653 C C . ALA A 1 85 ? 0.228 -3.886 -12.822 1.00 93.69 85 ALA A C 1
ATOM 655 O O . ALA A 1 85 ? -0.506 -4.118 -13.779 1.00 93.69 85 ALA A O 1
ATOM 656 N N . GLY A 1 86 ? 0.832 -4.852 -12.126 1.00 93.56 86 GLY A N 1
ATOM 657 C CA . GLY A 1 86 ? 0.648 -6.279 -12.356 1.00 93.56 86 GLY A CA 1
ATOM 658 C C . GLY A 1 86 ? 1.523 -7.119 -11.429 1.00 93.56 86 GLY A C 1
ATOM 659 O O . GLY A 1 86 ? 2.450 -6.609 -10.793 1.00 93.56 86 GLY A O 1
ATOM 660 N N . TRP A 1 87 ? 1.228 -8.414 -11.371 1.00 94.38 87 TRP A N 1
ATOM 661 C CA . TRP A 1 87 ? 1.967 -9.398 -10.586 1.00 94.38 87 TRP A CA 1
ATOM 662 C C . TRP A 1 87 ? 2.084 -10.732 -11.327 1.00 94.38 87 TRP A C 1
ATOM 664 O O . TRP A 1 87 ? 1.340 -10.998 -12.270 1.00 94.38 87 TRP A O 1
ATOM 674 N N . GLY A 1 88 ? 3.012 -11.571 -10.879 1.00 91.50 88 GLY A N 1
ATOM 675 C CA . GLY A 1 88 ? 3.261 -12.910 -11.409 1.00 91.50 88 GLY A CA 1
ATOM 676 C C . GLY A 1 88 ? 2.504 -14.032 -10.695 1.00 91.50 88 GLY A C 1
ATOM 677 O O . GLY A 1 88 ? 2.851 -15.195 -10.883 1.00 91.50 88 GLY A O 1
ATOM 678 N N . PHE A 1 89 ? 1.514 -13.726 -9.848 1.00 90.31 89 PHE A N 1
ATOM 679 C CA . PHE A 1 89 ? 0.646 -14.764 -9.284 1.00 90.31 89 PHE A CA 1
ATOM 680 C C . PHE A 1 89 ? -0.195 -15.433 -10.384 1.00 90.31 89 PHE A C 1
ATOM 682 O O . PHE A 1 89 ? -0.467 -14.836 -11.425 1.00 90.31 89 PHE A O 1
ATOM 689 N N . HIS A 1 90 ? -0.627 -16.675 -10.144 1.00 86.12 90 HIS A N 1
ATOM 690 C CA . HIS A 1 90 ? -1.536 -17.379 -11.057 1.00 86.12 90 HIS A CA 1
ATOM 691 C C . HIS A 1 90 ? -2.891 -16.675 -11.188 1.00 86.12 90 HIS A C 1
ATOM 693 O O . HIS A 1 90 ? -3.498 -16.700 -12.261 1.00 86.12 90 HIS A O 1
ATOM 699 N N . ASP A 1 91 ? -3.348 -16.039 -10.109 1.00 86.88 91 ASP A N 1
ATOM 700 C CA . ASP A 1 91 ? -4.545 -15.215 -10.121 1.00 86.88 91 ASP A CA 1
ATOM 701 C C . ASP A 1 91 ? -4.320 -13.951 -10.942 1.00 86.88 91 ASP A C 1
ATOM 703 O O . ASP A 1 91 ? -3.306 -13.255 -10.816 1.00 86.88 91 ASP A O 1
ATOM 707 N N . LYS A 1 92 ? -5.300 -13.628 -11.785 1.00 84.06 92 LYS A N 1
ATOM 708 C CA . LYS A 1 92 ? -5.235 -12.410 -12.586 1.00 84.06 92 LYS A CA 1
ATOM 709 C C . LYS A 1 92 ? -5.274 -11.194 -11.670 1.00 84.06 92 LYS A C 1
ATOM 711 O O . LYS A 1 92 ? -6.086 -11.118 -10.754 1.00 84.06 92 LYS A O 1
ATOM 716 N N . PHE A 1 93 ? -4.428 -10.218 -11.977 1.00 85.56 93 PHE A N 1
ATOM 717 C CA . PHE A 1 93 ? -4.537 -8.890 -11.393 1.00 85.56 93 PHE A CA 1
ATOM 718 C C . PHE A 1 93 ? -5.722 -8.163 -12.045 1.00 85.56 93 PHE A C 1
ATOM 720 O O . PHE A 1 93 ? -5.579 -7.525 -13.089 1.00 85.56 93 PHE A O 1
ATOM 727 N N . THR A 1 94 ? -6.912 -8.350 -11.482 1.00 76.62 94 THR A N 1
ATOM 728 C CA . THR A 1 94 ? -8.155 -7.678 -11.884 1.00 76.62 94 THR A CA 1
ATOM 729 C C . THR A 1 94 ? -8.679 -6.829 -10.736 1.00 76.62 94 THR A C 1
ATOM 731 O O . THR A 1 94 ? -8.322 -7.068 -9.582 1.00 76.62 94 THR A O 1
ATOM 734 N N . ASP A 1 95 ? -9.503 -5.833 -11.059 1.00 60.34 95 ASP A N 1
ATOM 735 C CA . ASP A 1 95 ? -10.147 -4.993 -10.047 1.00 60.34 95 ASP A CA 1
ATOM 736 C C . ASP A 1 95 ? -11.234 -5.739 -9.267 1.00 60.34 95 ASP A C 1
ATOM 738 O O . ASP A 1 95 ? -12.018 -6.475 -9.915 1.00 60.34 95 ASP A O 1
#

Foldseek 3Di:
DDDPDDPPDQKDKDWDFADDVPDGTDTKIFIWGDDDPVRVVVLVVVLVVQLVVLVVVCVVVVHDPVRSVVSVVVSVVVVCVNTTPFMRDPDGPDD

Secondary structure (DSSP, 8-state):
---------SEEEEEEEEEETTEEEEEEEEEEEP--HHHHHHHHHHHHHHHHHHHHHHHHHT--HHHHHHHHHHHHHHHHHHHEEEE-SSS----